Protein AF-A0A183NJI3-F1 (afdb_monomer_lite)

Organism: NCBI:txid31246

Structure (mmCIF, N/CA/C/O backbone):
data_AF-A0A183NJI3-F1
#
_entry.id   AF-A0A183NJI3-F1
#
loop_
_atom_site.group_PDB
_atom_site.id
_atom_site.type_symbol
_atom_site.label_atom_id
_atom_site.label_alt_id
_atom_site.label_comp_id
_atom_site.label_asym_id
_atom_site.label_entity_id
_atom_site.label_seq_id
_atom_site.pdbx_PDB_ins_code
_atom_site.Cartn_x
_atom_site.Cartn_y
_atom_site.Cartn_z
_atom_site.occupancy
_atom_site.B_iso_or_equiv
_atom_site.auth_seq_id
_atom_site.auth_comp_id
_atom_site.auth_asym_id
_atom_site.auth_atom_id
_atom_site.pdbx_PDB_model_num
ATOM 1 N N . MET A 1 1 ? 25.330 -15.727 55.023 1.00 47.94 1 MET A N 1
ATOM 2 C CA . MET A 1 1 ? 24.769 -15.188 53.765 1.00 47.94 1 MET A CA 1
ATOM 3 C C . MET A 1 1 ? 24.414 -16.353 52.862 1.00 47.94 1 MET A C 1
ATOM 5 O O . MET A 1 1 ? 25.305 -17.140 52.587 1.00 47.94 1 MET A O 1
ATOM 9 N N . SER A 1 2 ? 23.150 -16.485 52.456 1.00 43.25 2 SER A N 1
ATOM 10 C CA . SER A 1 2 ? 22.760 -16.589 51.040 1.00 43.25 2 SER A CA 1
ATOM 11 C C . SER A 1 2 ? 21.236 -16.731 50.961 1.00 43.25 2 SER A C 1
ATOM 13 O O . SER A 1 2 ? 20.673 -17.791 51.218 1.00 43.25 2 SER A O 1
ATOM 15 N N . TYR A 1 3 ? 20.567 -15.618 50.689 1.00 55.12 3 TYR A N 1
ATOM 16 C CA . TYR A 1 3 ? 19.148 -15.532 50.355 1.00 55.12 3 TYR A CA 1
ATOM 17 C C . TYR A 1 3 ? 19.052 -15.727 48.840 1.00 55.12 3 TYR A C 1
ATOM 19 O O . TYR A 1 3 ? 19.513 -14.878 48.079 1.00 55.12 3 TYR A O 1
ATOM 27 N N . GLY A 1 4 ? 18.514 -16.862 48.398 1.00 49.78 4 GLY A N 1
ATOM 28 C CA . GLY A 1 4 ? 18.180 -17.067 46.990 1.00 49.78 4 GLY A CA 1
ATOM 29 C C . GLY A 1 4 ? 16.866 -16.350 46.675 1.00 49.78 4 GLY A C 1
ATOM 30 O O . GLY A 1 4 ? 15.884 -16.601 47.375 1.00 49.78 4 GLY A O 1
ATOM 31 N N . PRO A 1 5 ? 16.799 -15.456 45.674 1.00 52.16 5 PRO A N 1
ATOM 32 C CA . PRO A 1 5 ? 15.536 -14.851 45.299 1.00 52.16 5 PRO A CA 1
ATOM 33 C C . PRO A 1 5 ? 14.727 -15.879 44.505 1.00 52.16 5 PRO A C 1
ATOM 35 O O . PRO A 1 5 ? 15.123 -16.294 43.416 1.00 52.16 5 PRO A O 1
ATOM 38 N N . THR A 1 6 ? 13.579 -16.287 45.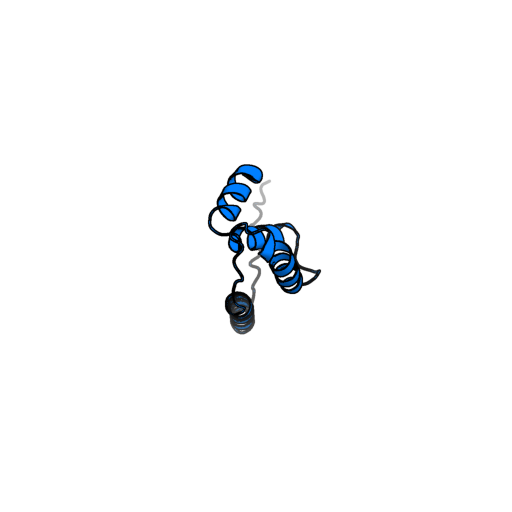047 1.00 55.78 6 THR A N 1
ATOM 39 C CA . THR A 1 6 ? 12.531 -16.950 44.268 1.00 55.78 6 THR A CA 1
ATOM 40 C C . THR A 1 6 ? 12.113 -15.983 43.169 1.00 55.78 6 THR A C 1
ATOM 42 O O . THR A 1 6 ? 11.480 -14.961 43.429 1.00 55.78 6 THR A O 1
ATOM 45 N N . SER A 1 7 ? 12.543 -16.275 41.944 1.00 54.41 7 SER A N 1
ATOM 46 C CA . SER A 1 7 ? 12.215 -15.501 40.757 1.00 54.41 7 SER A CA 1
ATOM 47 C C . SER A 1 7 ? 10.718 -15.655 40.491 1.00 54.41 7 SER A C 1
ATOM 49 O O . SER A 1 7 ? 10.260 -16.670 39.970 1.00 54.41 7 SER A O 1
ATOM 51 N N . ALA A 1 8 ? 9.942 -14.668 40.935 1.00 48.47 8 ALA A N 1
ATOM 52 C CA . ALA A 1 8 ? 8.548 -14.533 40.564 1.00 48.47 8 ALA A CA 1
ATOM 53 C C . ALA A 1 8 ? 8.499 -14.251 39.057 1.00 48.47 8 ALA A C 1
ATOM 55 O O . ALA A 1 8 ? 8.818 -13.156 38.597 1.00 48.47 8 ALA A O 1
ATOM 56 N N . SER A 1 9 ? 8.143 -15.276 38.286 1.00 48.03 9 SER A N 1
ATOM 57 C CA . SER A 1 9 ? 7.721 -15.112 36.903 1.00 48.03 9 SER A CA 1
ATOM 58 C C . SER A 1 9 ? 6.452 -14.265 36.929 1.00 48.03 9 SER A C 1
ATOM 60 O O . SER A 1 9 ? 5.414 -14.720 37.407 1.00 48.03 9 SER A O 1
ATOM 62 N N . CYS A 1 10 ? 6.541 -13.014 36.476 1.00 51.06 10 CYS A N 1
ATOM 63 C CA . CYS A 1 10 ? 5.371 -12.195 36.195 1.00 51.06 10 CYS A CA 1
ATOM 64 C C . CYS A 1 10 ? 4.625 -12.835 35.018 1.00 51.06 10 CYS A C 1
ATOM 66 O O . CYS A 1 10 ? 4.817 -12.454 33.863 1.00 51.06 10 CYS A O 1
ATOM 68 N N . GLY A 1 11 ? 3.805 -13.842 35.314 1.00 46.12 11 GLY A N 1
ATOM 69 C CA . GLY A 1 11 ? 2.739 -14.275 34.432 1.00 46.12 11 GLY A CA 1
ATOM 70 C C . GLY A 1 11 ? 1.811 -13.086 34.249 1.00 46.12 11 GLY A C 1
ATOM 71 O O . GLY A 1 11 ? 1.089 -12.701 35.163 1.00 46.12 11 GLY A O 1
ATOM 72 N N . VAL A 1 12 ? 1.890 -12.443 33.088 1.00 50.75 12 VAL A N 1
ATOM 73 C CA . VAL A 1 12 ? 0.858 -11.507 32.657 1.00 50.75 12 VAL A CA 1
ATOM 74 C C . VAL A 1 12 ? -0.363 -12.372 32.361 1.00 50.75 12 VAL A C 1
ATOM 76 O O . VAL A 1 12 ? -0.492 -12.913 31.264 1.00 50.75 12 VAL A O 1
ATOM 79 N N . ASP A 1 13 ? -1.208 -12.567 33.372 1.00 55.25 13 ASP A N 1
ATOM 80 C CA . ASP A 1 13 ? -2.505 -13.229 33.248 1.00 55.25 13 ASP A CA 1
ATOM 81 C C . ASP A 1 13 ? -3.415 -12.369 32.359 1.00 55.25 13 ASP A C 1
ATOM 83 O O . ASP A 1 13 ? -4.190 -11.533 32.825 1.00 55.25 13 ASP A O 1
ATOM 87 N N . VAL A 1 14 ? -3.291 -12.542 31.041 1.00 59.59 14 VAL A N 1
ATOM 88 C CA . VAL A 1 14 ? -4.265 -12.038 30.070 1.00 59.59 14 VAL A CA 1
ATOM 89 C C . VAL A 1 14 ? -5.450 -13.011 30.072 1.00 59.59 14 VAL A C 1
ATOM 91 O O . VAL A 1 14 ? -5.262 -14.175 29.709 1.00 59.59 14 VAL A O 1
ATOM 94 N N . PRO A 1 15 ? -6.674 -12.593 30.450 1.00 58.69 15 PRO A N 1
ATOM 95 C CA . PRO A 1 15 ? -7.816 -13.501 30.522 1.00 58.69 15 PRO A CA 1
ATOM 96 C C . PRO A 1 15 ? -8.203 -13.999 29.117 1.00 58.69 15 PRO A C 1
ATOM 98 O O . PRO A 1 15 ? -8.537 -13.185 28.248 1.00 58.69 15 PRO A O 1
ATOM 101 N N . PRO A 1 16 ? -8.215 -15.318 28.851 1.00 66.50 16 PRO A N 1
ATOM 102 C CA . PRO A 1 16 ? -8.563 -15.843 27.543 1.00 66.50 16 PRO A CA 1
ATOM 103 C C . PRO A 1 16 ? -10.078 -16.034 27.479 1.00 66.50 16 PRO A C 1
ATOM 105 O O . PRO A 1 16 ? -10.650 -16.888 28.149 1.00 66.50 16 PRO A O 1
ATOM 108 N N . GLY A 1 17 ? -10.767 -15.244 26.661 1.00 60.44 17 GLY A N 1
ATOM 109 C CA . GLY A 1 17 ? -12.164 -15.566 26.371 1.00 60.44 17 GLY A CA 1
ATOM 110 C C . GLY A 1 17 ? -12.847 -14.645 25.382 1.00 60.44 17 GLY A C 1
ATOM 111 O O . GLY A 1 17 ? -13.492 -15.129 24.458 1.00 60.44 17 GLY A O 1
ATOM 112 N N . LYS A 1 18 ? -12.664 -13.329 25.528 1.00 59.84 18 LYS A N 1
ATOM 113 C CA . LYS A 1 18 ? -13.365 -12.329 24.701 1.00 59.84 18 LYS A CA 1
ATOM 114 C C . LYS A 1 18 ? -12.433 -11.542 23.781 1.00 59.84 18 LYS A C 1
ATOM 116 O O . LYS A 1 18 ? -12.773 -11.338 22.618 1.00 59.84 18 LYS A O 1
ATOM 121 N N . ASP A 1 19 ? -11.232 -11.206 24.250 1.00 72.44 19 ASP A N 1
ATOM 122 C CA . ASP A 1 19 ? -10.300 -10.394 23.460 1.00 72.44 19 ASP A CA 1
ATOM 123 C C . ASP A 1 19 ? -9.675 -11.153 22.292 1.00 72.44 19 ASP A C 1
ATOM 125 O O . ASP A 1 19 ? -9.535 -10.592 21.212 1.00 72.44 19 ASP A O 1
ATOM 129 N N . TRP A 1 20 ? -9.383 -12.447 22.436 1.00 77.25 20 TRP A N 1
ATOM 130 C CA . TRP A 1 20 ? -8.781 -13.222 21.345 1.00 77.25 20 TRP A CA 1
ATOM 131 C C . TRP A 1 20 ? -9.700 -13.320 20.113 1.00 77.25 20 TRP A C 1
ATOM 133 O O . TRP A 1 20 ? -9.219 -13.224 18.987 1.00 77.25 20 TRP A O 1
ATOM 143 N N . ILE A 1 21 ? -11.025 -13.413 20.302 1.00 79.94 21 ILE A N 1
ATOM 144 C CA . ILE A 1 21 ? -12.002 -13.410 19.199 1.00 79.94 21 ILE A CA 1
ATOM 145 C C . ILE A 1 21 ? -12.031 -12.041 18.519 1.00 79.94 21 ILE A C 1
ATOM 147 O O . ILE A 1 21 ? -12.035 -11.972 17.290 1.00 79.94 21 ILE A O 1
ATOM 151 N N . ALA A 1 22 ? -12.011 -10.951 19.290 1.00 77.69 22 ALA A N 1
ATOM 152 C CA . ALA A 1 22 ? -11.963 -9.596 18.746 1.00 77.69 22 ALA A CA 1
ATOM 153 C C . ALA A 1 22 ? -10.642 -9.324 18.004 1.00 77.69 22 ALA A C 1
ATOM 155 O O . ALA A 1 22 ? -10.650 -8.723 16.929 1.00 77.69 22 ALA A O 1
ATOM 156 N N . MET A 1 23 ? -9.519 -9.821 18.528 1.00 75.81 23 MET A N 1
ATOM 157 C CA . MET A 1 23 ? -8.199 -9.735 17.902 1.00 75.81 23 MET A CA 1
ATOM 158 C C . MET A 1 23 ? -8.132 -10.538 16.603 1.00 75.81 23 MET A C 1
ATOM 160 O O . MET A 1 23 ? -7.689 -10.007 15.584 1.00 75.81 23 MET A O 1
ATOM 164 N N . ILE A 1 24 ? -8.622 -11.781 16.606 1.00 75.81 24 ILE A N 1
ATOM 165 C CA . ILE A 1 24 ? -8.694 -12.616 15.402 1.00 75.81 24 ILE A CA 1
ATOM 166 C C . ILE A 1 24 ? -9.634 -11.984 14.385 1.00 75.81 24 ILE A C 1
ATOM 168 O O . ILE A 1 24 ? -9.275 -11.916 13.218 1.00 75.81 24 ILE A O 1
ATOM 172 N N . SER A 1 25 ? -10.786 -11.464 14.809 1.00 70.62 25 SER A N 1
ATOM 173 C CA . SER A 1 25 ? -11.745 -10.804 13.917 1.00 70.62 25 SER A CA 1
ATOM 174 C C . SER A 1 25 ? -11.156 -9.540 13.300 1.00 70.62 25 SER A C 1
ATOM 176 O O . SER A 1 25 ? -11.238 -9.379 12.090 1.00 70.62 25 SER A O 1
ATOM 178 N N . LYS A 1 26 ? -10.466 -8.687 14.071 1.00 68.75 26 LYS A N 1
ATOM 179 C CA . LYS A 1 26 ? -9.712 -7.543 13.524 1.00 68.75 26 LYS A CA 1
ATOM 180 C C . LYS A 1 26 ? -8.637 -7.989 12.533 1.00 68.75 26 LYS A C 1
ATOM 182 O O . LYS A 1 26 ? -8.516 -7.392 11.468 1.00 68.75 26 LYS A O 1
ATOM 187 N N . ALA A 1 27 ? -7.880 -9.039 12.849 1.00 64.69 27 ALA A N 1
ATOM 188 C CA . ALA A 1 27 ? -6.874 -9.588 11.941 1.00 64.69 27 ALA A CA 1
ATOM 189 C C . ALA A 1 27 ? -7.505 -10.167 10.659 1.00 64.69 27 ALA A C 1
ATOM 191 O O . ALA A 1 27 ? -6.953 -10.016 9.570 1.00 64.69 27 ALA A O 1
ATOM 192 N N . LEU A 1 28 ? -8.684 -10.783 10.768 1.00 63.19 28 LEU A N 1
ATOM 193 C CA . LEU A 1 28 ? -9.453 -11.321 9.647 1.00 63.19 28 LEU A CA 1
ATOM 194 C C . LEU A 1 28 ? -10.101 -10.224 8.805 1.00 63.19 28 LEU A C 1
ATOM 196 O O . LEU A 1 28 ? -10.093 -10.351 7.590 1.00 63.19 28 LEU A O 1
ATOM 200 N N . GLU A 1 29 ? -10.601 -9.144 9.402 1.00 62.12 29 GLU A N 1
ATOM 201 C CA . GLU A 1 29 ? -11.104 -7.961 8.688 1.00 62.12 29 GLU A CA 1
ATOM 202 C C . GLU A 1 29 ? -9.974 -7.248 7.933 1.00 62.12 29 GLU A C 1
ATOM 204 O O . GLU A 1 29 ? -10.126 -6.874 6.767 1.00 62.12 29 GLU A O 1
ATOM 209 N N . LEU A 1 30 ? -8.788 -7.156 8.542 1.00 61.16 30 LEU A N 1
ATOM 210 C CA . LEU A 1 30 ? -7.575 -6.693 7.863 1.00 61.16 30 LEU A CA 1
ATOM 211 C C . LEU A 1 30 ? -7.171 -7.616 6.700 1.00 61.16 30 LEU A C 1
ATOM 213 O O . LEU A 1 30 ? -6.698 -7.123 5.676 1.00 61.16 30 LEU A O 1
ATOM 217 N N . ARG A 1 31 ? -7.387 -8.933 6.832 1.00 54.03 31 ARG A N 1
ATOM 218 C CA . ARG A 1 31 ? -7.139 -9.933 5.778 1.00 54.03 31 ARG A CA 1
ATOM 219 C C . ARG A 1 31 ? -8.220 -9.937 4.687 1.00 54.03 31 ARG A C 1
ATOM 221 O O . ARG A 1 31 ? -7.902 -10.228 3.538 1.00 54.03 31 ARG A O 1
ATOM 228 N N . LYS A 1 32 ? -9.478 -9.643 5.041 1.00 47.78 32 LYS A N 1
ATOM 229 C CA . LYS A 1 32 ? -10.653 -9.626 4.151 1.00 47.78 32 LYS A CA 1
ATOM 230 C C . LYS A 1 32 ? -10.724 -8.377 3.291 1.00 47.78 32 LYS A C 1
ATOM 232 O O .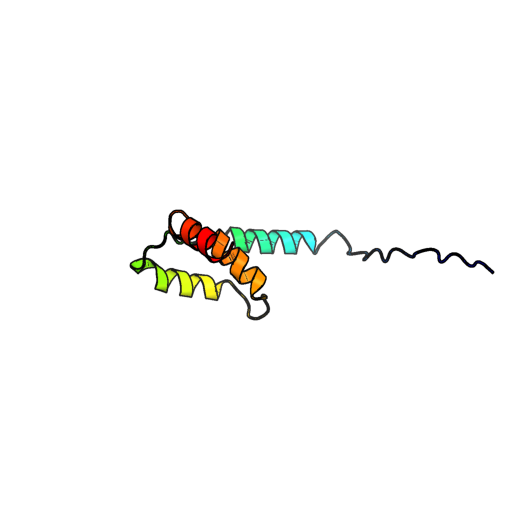 LYS A 1 32 ? -11.251 -8.463 2.185 1.00 47.78 32 LYS A O 1
ATOM 237 N N . ARG A 1 33 ? -10.203 -7.232 3.753 1.00 58.03 33 ARG A N 1
ATOM 238 C CA . ARG A 1 33 ? -9.982 -6.095 2.854 1.00 58.03 33 ARG A CA 1
ATOM 239 C C . ARG A 1 33 ? -9.035 -6.566 1.758 1.00 58.03 33 ARG A C 1
ATOM 241 O O . ARG A 1 33 ? -7.851 -6.750 2.026 1.00 58.03 33 ARG A O 1
ATOM 248 N N . GLU A 1 34 ? -9.572 -6.744 0.555 1.00 55.38 34 GLU A N 1
ATOM 249 C CA . GLU A 1 34 ? -8.891 -7.185 -0.665 1.00 55.38 34 GLU A CA 1
ATOM 250 C C . GLU A 1 34 ? -7.440 -6.697 -0.664 1.00 55.38 34 GLU A C 1
ATOM 252 O O . GLU A 1 34 ? -7.198 -5.490 -0.668 1.00 55.38 34 GLU A O 1
ATOM 257 N N . ILE A 1 35 ? -6.468 -7.592 -0.484 1.00 62.66 35 ILE A N 1
ATOM 258 C CA . ILE A 1 35 ? -5.060 -7.193 -0.396 1.00 62.66 35 ILE A CA 1
ATOM 259 C C . ILE A 1 35 ? -4.673 -6.718 -1.794 1.00 62.66 35 ILE A C 1
ATOM 261 O O . ILE A 1 35 ? -4.372 -7.529 -2.665 1.00 62.66 35 ILE A O 1
ATOM 265 N N . ILE A 1 36 ? -4.752 -5.407 -2.025 1.00 74.00 36 ILE A N 1
ATOM 266 C CA . ILE A 1 36 ? -4.328 -4.785 -3.277 1.00 74.00 36 ILE A CA 1
ATOM 267 C C . ILE A 1 36 ? -2.832 -5.049 -3.379 1.00 74.00 36 ILE A C 1
ATOM 269 O O . ILE A 1 36 ? -2.058 -4.515 -2.590 1.00 74.00 36 ILE A O 1
ATOM 273 N N . ARG A 1 37 ? -2.431 -5.918 -4.303 1.00 84.94 37 ARG A N 1
ATOM 274 C CA . ARG A 1 37 ? -1.022 -6.231 -4.526 1.00 84.94 37 ARG A CA 1
ATOM 275 C C . ARG A 1 37 ? -0.379 -5.168 -5.405 1.00 84.94 37 ARG A C 1
ATOM 277 O O . ARG A 1 37 ? -1.029 -4.627 -6.296 1.00 84.94 37 ARG A O 1
ATOM 284 N N . PHE A 1 38 ? 0.896 -4.892 -5.162 1.00 87.31 38 PHE A N 1
ATOM 285 C CA . PHE A 1 38 ? 1.702 -4.017 -6.006 1.00 87.31 38 PHE A CA 1
ATOM 286 C C . PHE A 1 38 ? 2.792 -4.825 -6.702 1.00 87.31 38 PHE A C 1
ATOM 288 O O . PHE A 1 38 ? 3.669 -5.381 -6.047 1.00 87.31 38 PHE A O 1
ATOM 295 N N . ASP A 1 39 ? 2.728 -4.885 -8.026 1.00 85.62 39 ASP A N 1
ATOM 296 C CA . ASP A 1 39 ? 3.645 -5.635 -8.889 1.00 85.62 39 ASP A CA 1
ATOM 297 C C . ASP A 1 39 ? 4.859 -4.813 -9.355 1.00 85.62 39 ASP A C 1
ATOM 299 O O . ASP A 1 39 ? 5.825 -5.372 -9.876 1.00 85.62 39 ASP A O 1
ATOM 303 N N . GLY A 1 40 ? 4.832 -3.494 -9.140 1.00 84.62 40 GLY A N 1
ATOM 304 C CA . GLY A 1 40 ? 5.850 -2.554 -9.613 1.00 84.62 40 GLY A CA 1
ATOM 305 C C . GLY A 1 40 ? 5.371 -1.639 -10.738 1.00 84.62 40 GLY A C 1
ATOM 306 O O . GLY A 1 40 ? 6.128 -0.774 -11.176 1.00 84.62 40 GLY A O 1
ATOM 307 N N . ASN A 1 41 ? 4.126 -1.779 -11.204 1.00 87.25 41 ASN A N 1
ATOM 308 C CA . ASN A 1 41 ? 3.589 -0.933 -12.261 1.00 87.25 41 ASN A CA 1
ATOM 309 C C . ASN A 1 41 ? 3.366 0.509 -11.772 1.00 87.25 41 ASN A C 1
ATOM 311 O O . ASN A 1 41 ? 2.489 0.784 -10.949 1.00 87.25 41 ASN A O 1
ATOM 315 N N . LEU A 1 42 ? 4.127 1.451 -12.335 1.00 85.94 42 LEU A N 1
ATOM 316 C CA . LEU A 1 42 ? 4.073 2.874 -11.986 1.00 85.94 42 LEU A CA 1
ATOM 317 C C . LEU A 1 42 ? 2.689 3.505 -12.199 1.00 85.94 42 LEU A C 1
ATOM 319 O O . LEU A 1 42 ? 2.309 4.390 -11.435 1.00 85.94 42 LEU A O 1
ATOM 323 N N . ILE A 1 43 ? 1.906 3.024 -13.171 1.00 89.19 43 ILE A N 1
ATOM 324 C CA . ILE A 1 43 ? 0.533 3.502 -13.412 1.00 89.19 43 ILE A CA 1
ATOM 325 C C . ILE A 1 43 ? -0.360 3.234 -12.193 1.00 89.19 43 ILE A C 1
ATOM 327 O O . ILE A 1 43 ? -1.206 4.052 -11.833 1.00 89.19 43 ILE A O 1
ATOM 331 N N . ASN A 1 44 ? -0.126 2.114 -11.508 1.00 86.38 44 ASN A N 1
ATOM 332 C CA . ASN A 1 44 ? -0.908 1.694 -10.350 1.00 86.38 44 ASN A CA 1
ATOM 333 C C . ASN A 1 44 ? -0.363 2.253 -9.026 1.00 86.38 44 ASN A C 1
ATOM 335 O O . ASN A 1 44 ? -1.061 2.193 -8.012 1.00 86.38 44 ASN A O 1
ATOM 339 N N . TYR A 1 45 ? 0.845 2.828 -9.018 1.00 87.19 45 TYR A N 1
ATOM 340 C CA . TYR A 1 45 ? 1.548 3.248 -7.802 1.00 87.19 45 TYR A CA 1
ATOM 341 C C . TYR A 1 45 ? 0.753 4.257 -6.964 1.00 87.19 45 TYR A C 1
ATOM 343 O O . TYR A 1 45 ? 0.516 4.033 -5.777 1.00 87.19 45 TYR A O 1
ATOM 351 N N . CYS A 1 46 ? 0.262 5.338 -7.576 1.00 88.44 46 CYS A N 1
ATOM 352 C CA . CYS A 1 46 ? -0.480 6.376 -6.851 1.00 88.44 46 CYS A CA 1
ATOM 353 C C . CYS A 1 46 ? -1.784 5.847 -6.233 1.00 88.44 46 CYS A C 1
ATOM 355 O O . CYS A 1 46 ? -2.168 6.245 -5.131 1.00 88.44 46 CYS A O 1
ATOM 357 N N . SER A 1 47 ? -2.470 4.941 -6.936 1.00 88.31 47 SER A N 1
ATOM 358 C CA . SER A 1 47 ? -3.676 4.287 -6.419 1.00 88.31 47 SER A CA 1
ATOM 359 C C . SER A 1 47 ? -3.337 3.340 -5.268 1.00 88.31 47 SER A C 1
ATOM 361 O O . SER A 1 47 ? -4.015 3.346 -4.237 1.00 88.31 47 SER A O 1
ATOM 363 N N . PHE A 1 48 ? -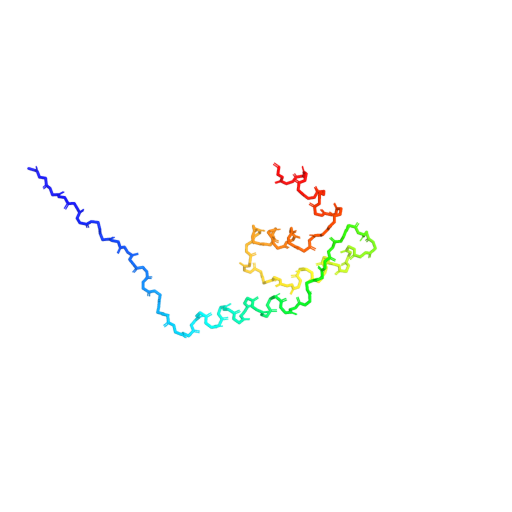2.258 2.571 -5.412 1.00 88.56 48 PHE A N 1
ATOM 364 C CA . PHE A 1 48 ? -1.773 1.654 -4.391 1.00 88.56 48 PHE A CA 1
ATOM 365 C C . PHE A 1 48 ? -1.412 2.383 -3.092 1.00 88.56 48 PHE A C 1
ATOM 367 O O . PHE A 1 48 ? -1.963 2.040 -2.048 1.00 88.56 48 PHE A O 1
ATOM 374 N N . ILE A 1 49 ? -0.583 3.431 -3.149 1.00 88.62 49 ILE A N 1
ATOM 375 C CA . ILE A 1 49 ? -0.158 4.186 -1.957 1.00 88.62 49 ILE A CA 1
ATOM 376 C C . ILE A 1 49 ? -1.356 4.809 -1.232 1.00 88.62 49 ILE A C 1
ATOM 378 O O . ILE A 1 49 ? -1.509 4.613 -0.027 1.00 88.62 49 ILE A O 1
ATOM 382 N N . ARG A 1 50 ? -2.281 5.455 -1.957 1.00 88.69 50 ARG A N 1
ATOM 383 C CA . ARG A 1 50 ? -3.493 6.036 -1.346 1.00 88.69 50 ARG A CA 1
ATOM 384 C C . ARG A 1 50 ? -4.374 4.993 -0.664 1.00 88.69 50 ARG A C 1
ATOM 386 O O . ARG A 1 50 ? -5.024 5.299 0.333 1.00 88.69 50 ARG A O 1
ATOM 393 N N . ASN A 1 51 ? -4.455 3.784 -1.214 1.00 87.00 51 ASN A N 1
ATOM 394 C CA . ASN A 1 51 ? -5.200 2.696 -0.587 1.00 87.00 51 ASN A CA 1
ATOM 395 C C . ASN A 1 51 ? -4.451 2.091 0.603 1.00 87.00 51 ASN A C 1
ATOM 397 O O . ASN A 1 51 ? -5.089 1.722 1.589 1.00 87.00 51 ASN A O 1
ATOM 401 N N . PHE A 1 52 ? -3.125 1.999 0.514 1.00 86.75 52 PHE A N 1
ATOM 402 C CA . PHE A 1 52 ? -2.252 1.479 1.558 1.00 86.75 52 PHE A CA 1
ATOM 403 C C . PHE A 1 52 ? -2.272 2.368 2.807 1.00 86.75 52 PHE A C 1
ATOM 405 O O . PHE A 1 52 ? -2.514 1.869 3.903 1.00 86.75 52 PHE A O 1
ATOM 412 N N . GLU A 1 53 ? -2.119 3.685 2.652 1.00 86.31 53 GLU A N 1
ATOM 413 C CA . GLU A 1 53 ? -2.127 4.641 3.769 1.00 86.31 53 GLU A CA 1
ATOM 414 C C . GLU A 1 53 ? -3.452 4.626 4.537 1.00 86.31 53 GLU A C 1
ATOM 416 O O . GLU A 1 53 ? -3.460 4.590 5.764 1.00 86.31 53 GLU A O 1
ATOM 421 N N . LYS A 1 54 ? -4.583 4.523 3.828 1.00 85.88 54 LYS A N 1
ATOM 422 C CA . LYS A 1 54 ? -5.925 4.422 4.432 1.00 85.88 54 LYS A CA 1
ATOM 423 C C . LYS A 1 54 ? -6.147 3.160 5.274 1.00 85.88 54 LYS A C 1
ATOM 425 O O . LYS A 1 54 ? -7.186 3.038 5.929 1.00 85.88 54 LYS A O 1
ATOM 430 N N . ARG A 1 55 ? -5.240 2.177 5.222 1.00 80.69 55 ARG A N 1
ATOM 431 C CA . ARG A 1 55 ? -5.356 0.944 6.017 1.00 80.69 55 ARG A CA 1
ATOM 432 C C . ARG A 1 55 ? -4.804 1.078 7.424 1.00 80.69 55 ARG A C 1
ATOM 434 O O . ARG A 1 55 ? -5.171 0.258 8.263 1.00 80.69 55 ARG A O 1
ATOM 441 N N . PHE A 1 56 ? -3.949 2.062 7.675 1.00 82.25 56 PHE A N 1
ATOM 442 C CA . PHE A 1 56 ? -3.272 2.201 8.954 1.00 82.25 56 PHE A CA 1
ATOM 443 C C . PHE A 1 56 ? -3.825 3.375 9.733 1.00 82.25 56 PHE A C 1
ATOM 445 O O . PHE A 1 56 ? -3.984 4.471 9.210 1.00 82.25 56 PHE A O 1
ATOM 452 N N . ASP A 1 57 ? -4.077 3.122 11.007 1.00 81.12 57 ASP A N 1
ATOM 453 C CA . ASP A 1 57 ? -4.276 4.179 11.981 1.00 81.12 57 ASP A CA 1
ATOM 454 C C . ASP A 1 57 ? -2.925 4.848 12.304 1.00 81.12 57 ASP A C 1
ATOM 456 O O . ASP A 1 57 ? -1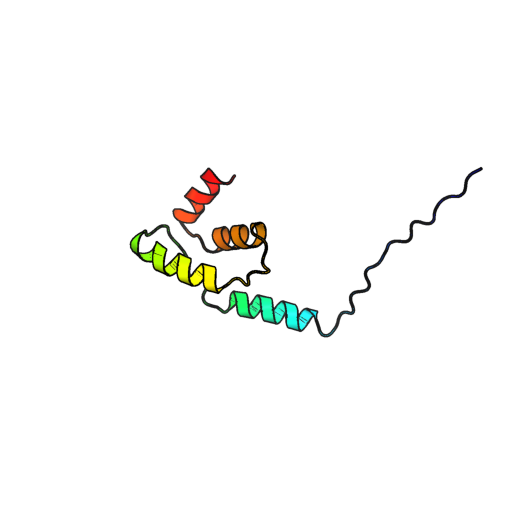.858 4.227 12.171 1.00 81.12 57 ASP A O 1
ATOM 460 N N . GLU A 1 58 ? -2.953 6.106 12.740 1.00 81.44 58 GLU A N 1
ATOM 461 C CA . GLU A 1 58 ? -1.768 6.886 13.130 1.00 81.44 58 GLU A CA 1
ATOM 462 C C . GLU A 1 58 ? -0.969 6.200 14.245 1.00 81.44 58 GLU A C 1
ATOM 464 O O . GLU A 1 58 ? 0.257 6.285 14.267 1.00 81.44 58 GLU A O 1
ATOM 469 N N . SER A 1 59 ? -1.650 5.415 15.085 1.00 81.88 59 SER A N 1
ATOM 470 C CA . SER A 1 59 ? -1.068 4.613 16.166 1.00 81.88 59 SER A CA 1
ATOM 471 C C . SER A 1 59 ? -0.169 3.452 15.703 1.00 81.88 59 SER A C 1
ATOM 473 O O . SER A 1 59 ? 0.627 2.929 16.488 1.00 81.88 59 SER A O 1
ATOM 475 N N . VAL A 1 60 ? -0.262 3.023 14.438 1.00 83.81 60 VAL A N 1
ATOM 476 C CA . VAL A 1 60 ? 0.519 1.888 13.924 1.00 83.81 60 VAL A CA 1
ATOM 477 C C . VAL A 1 60 ? 1.967 2.308 13.670 1.00 83.81 60 VAL A C 1
ATOM 479 O O . VAL A 1 60 ? 2.241 3.103 12.773 1.00 83.81 60 VAL A O 1
ATOM 482 N N . GLY A 1 61 ? 2.907 1.700 14.397 1.00 87.69 61 GLY A N 1
ATOM 483 C CA . GLY A 1 61 ? 4.338 1.977 14.263 1.00 87.69 61 GLY A CA 1
ATOM 484 C C . GLY A 1 61 ? 4.911 1.712 12.862 1.00 87.69 61 GLY A C 1
ATOM 485 O O . GLY A 1 61 ? 4.491 0.796 12.147 1.00 87.69 61 GLY A O 1
ATOM 486 N N . SER A 1 62 ? 5.933 2.489 12.493 1.00 85.69 62 SER A N 1
ATOM 487 C CA . SER A 1 62 ? 6.584 2.465 11.172 1.00 85.69 62 SER A CA 1
ATOM 488 C C . SER A 1 62 ? 7.083 1.077 10.757 1.00 85.69 62 SER A C 1
ATOM 490 O O . SER A 1 62 ? 6.917 0.683 9.604 1.00 85.69 62 SER A O 1
ATOM 492 N N . ARG A 1 63 ? 7.620 0.291 11.698 1.00 87.19 63 ARG A N 1
ATOM 493 C CA . ARG A 1 63 ? 8.113 -1.067 11.424 1.00 87.19 63 ARG A CA 1
ATOM 494 C C . ARG A 1 63 ? 6.999 -2.036 11.021 1.00 87.19 63 ARG A C 1
ATOM 496 O O . ARG A 1 63 ? 7.181 -2.830 10.102 1.00 87.19 63 ARG A O 1
ATOM 503 N N . SER A 1 64 ? 5.831 -1.939 11.653 1.00 85.81 64 SER A N 1
ATOM 504 C CA . SER A 1 64 ? 4.660 -2.746 11.290 1.00 85.81 64 SER A CA 1
ATOM 505 C C . SER A 1 64 ? 4.103 -2.342 9.925 1.00 85.81 64 SER A C 1
ATOM 507 O O . SER A 1 64 ? 3.758 -3.210 9.124 1.00 85.81 64 SER A 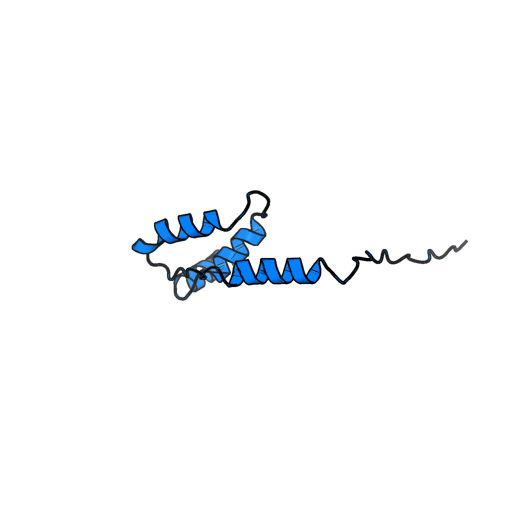O 1
ATOM 509 N N . ARG A 1 65 ? 4.086 -1.036 9.621 1.00 88.62 65 ARG A N 1
ATOM 510 C CA . ARG A 1 65 ? 3.703 -0.531 8.293 1.00 88.62 65 ARG A CA 1
ATOM 511 C C . ARG A 1 65 ? 4.646 -1.048 7.206 1.00 88.62 65 ARG A C 1
ATOM 513 O O . ARG A 1 65 ? 4.170 -1.556 6.198 1.00 88.62 65 ARG A O 1
ATOM 520 N N . LEU A 1 66 ? 5.962 -1.012 7.432 1.00 86.88 66 LEU A N 1
ATOM 521 C CA . LEU A 1 66 ? 6.951 -1.550 6.491 1.00 86.88 66 LEU A CA 1
ATOM 522 C C . LEU A 1 66 ? 6.736 -3.048 6.226 1.00 86.88 66 LEU A C 1
ATOM 524 O O . LEU A 1 66 ? 6.697 -3.472 5.075 1.00 86.88 66 LEU A O 1
ATOM 528 N N . ASN A 1 67 ? 6.525 -3.842 7.277 1.00 86.94 67 ASN A N 1
ATOM 529 C CA . ASN A 1 67 ? 6.258 -5.275 7.130 1.00 86.94 67 ASN A CA 1
ATOM 530 C C . ASN A 1 67 ? 4.997 -5.552 6.303 1.00 86.94 67 ASN A C 1
ATOM 532 O O . ASN A 1 67 ? 4.973 -6.495 5.512 1.00 86.94 67 ASN A O 1
ATOM 536 N N . HIS A 1 68 ? 3.954 -4.735 6.456 1.00 85.88 68 HIS A N 1
ATOM 537 C CA . HIS A 1 68 ? 2.775 -4.843 5.606 1.00 85.88 68 HIS A CA 1
ATOM 538 C C . HIS A 1 68 ? 3.053 -4.415 4.169 1.00 85.88 68 HIS A C 1
ATOM 540 O O . HIS A 1 68 ? 2.608 -5.104 3.260 1.00 85.88 68 HIS A O 1
ATOM 546 N N . LEU A 1 69 ? 3.819 -3.348 3.940 1.00 87.19 69 LEU A N 1
ATOM 547 C CA . LEU A 1 69 ? 4.196 -2.932 2.588 1.00 87.19 69 LEU A CA 1
ATOM 548 C C . LEU A 1 69 ? 4.888 -4.077 1.832 1.00 87.19 69 LEU A C 1
ATOM 550 O O . LEU A 1 69 ? 4.483 -4.416 0.724 1.00 87.19 69 LEU A O 1
ATOM 554 N N . ILE A 1 70 ? 5.846 -4.749 2.481 1.00 86.06 70 ILE A N 1
ATOM 555 C CA . ILE A 1 70 ? 6.562 -5.907 1.921 1.00 86.06 70 ILE A CA 1
ATOM 556 C C . ILE A 1 70 ? 5.603 -7.058 1.577 1.00 86.06 70 ILE A C 1
ATOM 558 O O . ILE A 1 70 ? 5.773 -7.716 0.554 1.00 86.06 70 ILE A O 1
ATOM 562 N N . GLN A 1 71 ? 4.587 -7.307 2.411 1.00 85.06 71 GLN A N 1
ATOM 563 C CA . GLN A 1 71 ? 3.582 -8.348 2.153 1.00 85.06 71 GLN A CA 1
ATOM 564 C C . GLN A 1 71 ? 2.653 -8.015 0.980 1.00 85.06 71 GLN A C 1
ATOM 566 O O . GLN A 1 71 ? 2.132 -8.930 0.343 1.00 85.06 71 GLN A O 1
ATOM 571 N N . TYR A 1 72 ? 2.409 -6.729 0.726 1.00 86.50 72 TYR A N 1
ATOM 572 C CA . TYR A 1 72 ? 1.535 -6.268 -0.351 1.00 86.50 72 TYR A CA 1
ATOM 573 C C . TYR A 1 72 ? 2.281 -6.196 -1.689 1.00 86.50 72 TYR A C 1
ATOM 575 O O . TYR A 1 72 ? 1.652 -6.282 -2.743 1.00 86.50 72 TYR A O 1
ATOM 583 N N . CYS A 1 73 ? 3.607 -6.075 -1.672 1.00 87.81 73 CYS A N 1
ATOM 584 C CA . CYS A 1 73 ? 4.410 -6.177 -2.881 1.00 87.81 73 CYS A CA 1
ATOM 585 C C . CYS A 1 73 ? 4.495 -7.625 -3.377 1.00 87.81 73 CYS A C 1
ATOM 587 O O . CYS A 1 73 ? 4.672 -8.567 -2.603 1.00 87.81 73 CYS A O 1
ATOM 589 N N . ASP A 1 74 ? 4.404 -7.791 -4.691 1.00 85.44 74 ASP A N 1
ATOM 590 C CA . ASP A 1 74 ? 4.498 -9.075 -5.382 1.00 85.44 74 ASP A CA 1
ATOM 591 C C . ASP A 1 74 ? 5.462 -8.965 -6.575 1.00 85.44 74 ASP A C 1
ATOM 593 O O . ASP A 1 74 ? 5.863 -7.865 -6.967 1.00 85.44 74 ASP A O 1
ATOM 597 N N . GLY A 1 75 ? 5.874 -10.104 -7.131 1.00 83.38 75 GLY A N 1
ATOM 598 C CA . GLY A 1 75 ? 6.722 -10.166 -8.325 1.00 83.38 75 GLY A CA 1
ATOM 599 C C . GLY A 1 75 ? 7.975 -9.278 -8.254 1.00 83.38 75 GLY A C 1
ATOM 600 O O . GLY A 1 75 ? 8.749 -9.337 -7.294 1.00 83.38 75 GLY A O 1
ATOM 601 N N . GLY A 1 76 ? 8.171 -8.449 -9.286 1.00 80.19 76 GLY A N 1
ATOM 602 C CA . GLY A 1 76 ? 9.342 -7.577 -9.428 1.00 80.19 76 GLY A CA 1
ATOM 603 C C . GLY A 1 76 ? 9.472 -6.531 -8.318 1.00 80.19 76 GLY A C 1
ATOM 604 O O . GLY A 1 76 ? 10.581 -6.286 -7.844 1.00 80.19 76 GLY A O 1
ATOM 605 N N . ALA A 1 77 ? 8.357 -5.976 -7.831 1.00 83.12 77 ALA A N 1
ATOM 606 C CA . ALA A 1 77 ? 8.378 -5.039 -6.706 1.00 83.12 77 ALA A CA 1
ATOM 607 C C . ALA A 1 77 ? 8.879 -5.694 -5.415 1.00 83.12 77 ALA A C 1
ATOM 609 O O . ALA A 1 77 ? 9.688 -5.109 -4.693 1.00 83.12 77 ALA A O 1
ATOM 610 N N . LYS A 1 78 ? 8.441 -6.926 -5.133 1.00 84.38 78 LYS A N 1
ATOM 611 C CA . LYS A 1 78 ? 8.902 -7.663 -3.950 1.00 84.38 78 LYS A CA 1
ATOM 612 C C . LYS A 1 78 ? 10.393 -7.988 -4.032 1.00 84.38 78 LYS A C 1
ATOM 614 O O . LYS A 1 78 ? 11.098 -7.833 -3.037 1.00 84.38 78 LYS A O 1
ATOM 619 N N . ALA A 1 79 ? 10.869 -8.397 -5.210 1.00 80.56 79 ALA A N 1
ATOM 620 C CA . ALA A 1 79 ? 12.283 -8.676 -5.447 1.00 80.56 79 ALA A CA 1
ATOM 621 C C . ALA A 1 79 ? 13.156 -7.421 -5.270 1.00 80.56 79 ALA A C 1
ATOM 623 O O . ALA A 1 79 ? 14.183 -7.481 -4.598 1.00 80.56 79 ALA A O 1
ATOM 624 N N . ALA A 1 80 ? 12.717 -6.275 -5.798 1.00 81.75 80 ALA A N 1
ATOM 625 C CA . ALA A 1 80 ? 13.423 -5.004 -5.643 1.00 81.75 80 ALA A CA 1
ATOM 626 C C . ALA A 1 80 ? 13.509 -4.564 -4.172 1.00 81.75 80 ALA A C 1
ATOM 628 O O . ALA A 1 80 ? 14.565 -4.144 -3.708 1.00 81.75 80 ALA A O 1
ATOM 629 N N . ILE A 1 81 ? 12.419 -4.713 -3.417 1.00 80.81 81 ILE A N 1
ATOM 630 C CA . ILE A 1 81 ? 12.390 -4.402 -1.983 1.00 80.81 81 ILE A CA 1
ATOM 631 C C . ILE A 1 81 ? 13.313 -5.329 -1.189 1.00 80.81 81 ILE A C 1
ATOM 633 O O . ILE A 1 81 ? 14.063 -4.850 -0.344 1.00 80.81 81 ILE A O 1
ATOM 637 N N . HIS A 1 82 ? 13.302 -6.630 -1.482 1.00 76.50 82 HIS A N 1
ATOM 638 C CA . HIS A 1 82 ? 14.216 -7.588 -0.857 1.00 76.50 82 HIS A CA 1
ATOM 639 C C . HIS A 1 82 ? 15.690 -7.264 -1.120 1.00 76.50 82 HIS A C 1
ATOM 641 O O . HIS A 1 82 ? 16.505 -7.498 -0.243 1.00 76.50 82 HIS A O 1
ATOM 647 N N . LEU A 1 83 ? 16.033 -6.736 -2.296 1.00 73.81 83 LEU A N 1
ATOM 648 C CA . LEU A 1 83 ? 17.410 -6.357 -2.625 1.00 73.81 83 LEU A CA 1
ATOM 649 C C . LEU A 1 83 ? 17.872 -5.090 -1.885 1.00 73.81 83 LEU A C 1
ATOM 651 O O . LEU A 1 83 ? 19.058 -4.912 -1.642 1.00 73.81 83 LEU A O 1
ATOM 655 N N . VAL A 1 84 ? 16.946 -4.173 -1.596 1.00 74.38 84 VAL A N 1
ATOM 656 C CA . VAL A 1 84 ? 17.264 -2.839 -1.059 1.00 74.38 84 VAL A CA 1
ATOM 657 C C . VAL A 1 84 ? 17.197 -2.787 0.470 1.00 74.38 84 VAL A C 1
ATOM 659 O O . VAL A 1 84 ? 17.901 -1.989 1.083 1.00 74.38 84 VAL A O 1
ATOM 662 N N . LEU A 1 85 ? 16.329 -3.591 1.092 1.00 67.50 85 LEU A N 1
ATOM 663 C CA . LEU A 1 85 ? 16.039 -3.538 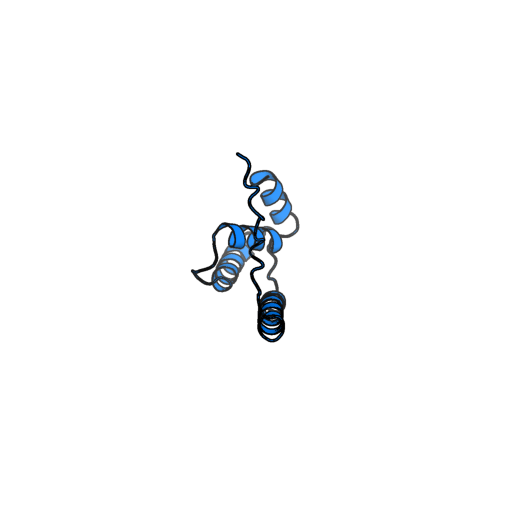2.533 1.00 67.50 85 LEU A CA 1
ATOM 664 C C . LEU A 1 85 ? 16.655 -4.688 3.352 1.00 67.50 85 LEU A C 1
ATOM 666 O O . LEU A 1 85 ? 16.451 -4.719 4.568 1.00 67.50 85 LEU A O 1
ATOM 670 N N . LEU A 1 86 ? 17.372 -5.615 2.713 1.00 58.50 86 LEU A N 1
ATOM 671 C CA . LEU A 1 86 ? 17.973 -6.817 3.305 1.00 58.50 86 LEU A CA 1
ATOM 672 C C . LEU A 1 86 ? 19.438 -6.926 2.872 1.00 58.50 86 LEU A C 1
ATOM 674 O O . LEU A 1 86 ? 20.258 -7.294 3.741 1.00 58.50 86 LEU A O 1
#

Radius of gyration: 20.32 Å; chains: 1; bounding box: 38×24×67 Å

Foldseek 3Di:
DDDDDPPPDPPPCDPPDPVVVVVVVVVVVLVPPPLQADAPDPVCVVVNVVVLVVSDDPPDDPVNSVVSNLVRYDHPRNVVCVVPVD

Secondary structure (DSSP, 8-state):
----------------SSHHHHHHHHHHHHHHS----B-S-HHHHHHHHHHHHTTS-TTS-HHHHHHHHHHHB-HHHHHHHHHHH-

pLDDT: mean 73.96, std 14.09, range [43.25, 89.19]

Sequence (86 aa):
MSYGPTSASCGVDVPPGKDWIAMISKALELRKREIIRFDGNLINYCSFIRNFEKRFDESVGSRSRLNHLIQYCDGGAKAAIHLVLL